Protein AF-A0A926VRB7-F1 (afdb_monomer_lite)

Radius of gyration: 10.21 Å; chains: 1; bounding box: 20×26×19 Å

Structure (mmCIF, N/CA/C/O backbone):
data_AF-A0A926VRB7-F1
#
_entry.id   AF-A0A926VRB7-F1
#
loop_
_atom_site.group_PDB
_atom_site.id
_atom_site.type_symbol
_atom_site.label_atom_id
_atom_site.label_alt_id
_atom_site.label_comp_id
_atom_site.label_asym_id
_atom_site.label_entity_id
_atom_site.label_seq_id
_atom_site.pdbx_PDB_ins_code
_atom_site.Cartn_x
_atom_site.Cartn_y
_atom_site.Cartn_z
_atom_site.occupancy
_atom_site.B_iso_or_equiv
_atom_site.auth_seq_id
_atom_site.auth_comp_id
_atom_site.auth_asym_id
_atom_site.auth_atom_id
_atom_site.pdbx_PDB_model_num
ATOM 1 N N . MET A 1 1 ? 3.359 6.242 -7.673 1.00 87.50 1 MET A N 1
ATOM 2 C CA . MET A 1 1 ? 4.291 6.994 -6.794 1.00 87.50 1 MET A CA 1
ATOM 3 C C . MET A 1 1 ? 5.559 6.168 -6.691 1.00 87.50 1 MET A C 1
ATOM 5 O O . MET A 1 1 ? 5.455 4.953 -6.820 1.00 87.50 1 MET A O 1
ATOM 9 N N . ASP A 1 2 ? 6.736 6.775 -6.553 1.00 89.56 2 ASP A N 1
ATOM 10 C CA . ASP A 1 2 ? 7.943 5.975 -6.317 1.00 89.56 2 ASP A CA 1
ATOM 11 C C . ASP A 1 2 ? 8.028 5.518 -4.847 1.00 89.56 2 ASP A C 1
ATOM 13 O O . ASP A 1 2 ? 7.303 5.998 -3.974 1.00 89.56 2 ASP A O 1
ATOM 17 N N . ILE A 1 3 ? 8.857 4.511 -4.578 1.00 89.56 3 ILE A N 1
ATOM 18 C CA . ILE A 1 3 ? 8.941 3.922 -3.237 1.00 89.56 3 ILE A CA 1
ATOM 19 C C . ILE A 1 3 ? 9.622 4.863 -2.227 1.00 89.56 3 ILE A C 1
ATOM 21 O O . ILE A 1 3 ? 9.292 4.842 -1.045 1.00 89.56 3 ILE A O 1
ATOM 25 N N . GLU A 1 4 ? 10.532 5.718 -2.692 1.00 92.12 4 GLU A N 1
ATOM 26 C CA . GLU A 1 4 ? 11.248 6.689 -1.857 1.00 92.12 4 GLU A CA 1
ATOM 27 C C . GLU A 1 4 ? 10.296 7.781 -1.348 1.00 92.12 4 GLU A C 1
ATOM 29 O O . GLU A 1 4 ? 10.296 8.129 -0.167 1.00 92.12 4 GLU A O 1
ATOM 34 N N . GLU A 1 5 ? 9.420 8.282 -2.216 1.00 93.38 5 GLU A N 1
ATOM 35 C CA . GLU A 1 5 ? 8.380 9.250 -1.885 1.00 93.38 5 GLU A CA 1
ATOM 36 C C . GLU A 1 5 ? 7.345 8.647 -0.936 1.00 93.38 5 GLU A C 1
ATOM 38 O O . GLU A 1 5 ? 6.928 9.309 0.016 1.00 93.38 5 GLU A O 1
ATOM 43 N N . PHE A 1 6 ? 6.973 7.378 -1.136 1.00 93.00 6 PHE A N 1
ATOM 44 C CA . PHE A 1 6 ? 6.103 6.663 -0.203 1.00 93.00 6 PHE A CA 1
ATOM 45 C C . PHE A 1 6 ? 6.681 6.668 1.218 1.00 93.00 6 PHE A C 1
ATOM 47 O O . PHE A 1 6 ? 5.995 7.077 2.158 1.00 93.00 6 PHE A O 1
ATOM 54 N N . PHE A 1 7 ? 7.948 6.273 1.374 1.00 92.00 7 PHE A N 1
ATOM 55 C CA . PHE A 1 7 ? 8.600 6.233 2.682 1.00 92.00 7 PHE A CA 1
ATOM 56 C C . PHE A 1 7 ? 8.813 7.622 3.275 1.00 92.00 7 PHE A C 1
ATOM 58 O O . PHE A 1 7 ? 8.531 7.819 4.452 1.00 92.00 7 PHE A O 1
ATOM 65 N N . SER A 1 8 ? 9.196 8.612 2.468 1.00 95.44 8 SER A N 1
ATOM 66 C CA . SER A 1 8 ? 9.330 9.991 2.946 1.00 95.44 8 SER A CA 1
ATOM 67 C C . SER A 1 8 ? 8.019 10.542 3.512 1.00 95.44 8 SER A C 1
ATOM 69 O O . SER A 1 8 ? 8.046 11.306 4.477 1.00 95.44 8 SER A O 1
ATOM 71 N N . ARG A 1 9 ? 6.875 10.194 2.915 1.00 95.00 9 ARG A N 1
ATOM 72 C CA . ARG A 1 9 ? 5.551 10.613 3.399 1.00 95.00 9 ARG A CA 1
ATOM 73 C C . ARG A 1 9 ? 5.139 9.837 4.647 1.00 95.00 9 ARG A C 1
ATOM 75 O O . ARG A 1 9 ? 4.622 10.431 5.591 1.00 95.00 9 ARG A O 1
ATOM 82 N N . LEU A 1 10 ? 5.423 8.535 4.681 1.00 92.50 10 LEU A N 1
ATOM 83 C CA . LEU A 1 10 ? 5.188 7.693 5.854 1.00 92.50 10 LEU A CA 1
ATOM 84 C C . LEU A 1 10 ? 5.983 8.199 7.072 1.00 92.50 10 LEU A C 1
ATOM 86 O O . LEU A 1 10 ? 5.413 8.369 8.149 1.00 92.50 10 LEU A O 1
ATOM 90 N N . ASP A 1 11 ? 7.260 8.540 6.884 1.00 93.31 11 ASP A N 1
ATOM 91 C CA . ASP A 1 11 ? 8.140 9.109 7.915 1.00 93.31 11 ASP A CA 1
ATOM 92 C C . ASP A 1 11 ? 7.690 10.505 8.374 1.00 93.31 11 ASP A C 1
ATOM 94 O O . ASP A 1 11 ? 7.906 10.892 9.525 1.00 93.31 11 ASP A O 1
ATOM 98 N N . ALA A 1 12 ? 7.017 11.259 7.500 1.00 95.69 12 ALA A N 1
ATOM 99 C CA . ALA A 1 12 ? 6.384 12.530 7.846 1.00 95.69 12 ALA A CA 1
ATOM 100 C C . ALA A 1 12 ? 5.093 12.361 8.675 1.00 95.69 12 ALA A C 1
ATOM 102 O O . ALA A 1 12 ? 4.505 13.356 9.108 1.00 95.69 12 ALA A O 1
AT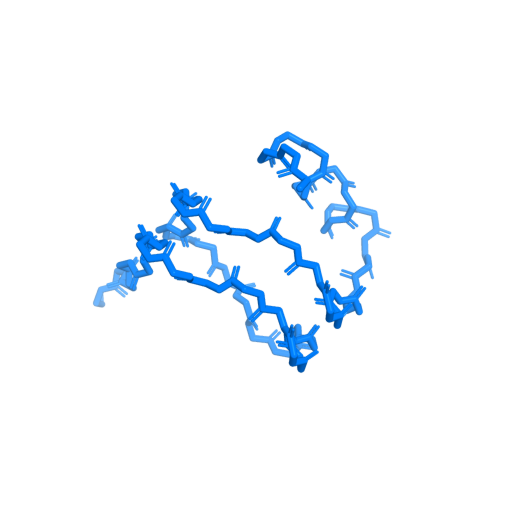OM 103 N N . GLY A 1 13 ? 4.662 11.121 8.929 1.00 94.62 13 GLY A N 1
ATOM 104 C CA . GLY A 1 13 ? 3.458 10.796 9.690 1.00 94.62 13 GLY A CA 1
ATOM 105 C C . GLY A 1 13 ? 2.181 10.811 8.855 1.00 94.62 13 GLY A C 1
ATOM 106 O O . GLY A 1 13 ? 1.085 10.833 9.421 1.00 94.62 13 GLY A O 1
ATOM 107 N N . GLU A 1 14 ? 2.291 10.811 7.525 1.00 95.69 14 GLU A N 1
ATOM 108 C CA . GLU A 1 14 ? 1.123 10.630 6.675 1.00 95.69 14 GLU A CA 1
ATOM 109 C C . GLU A 1 14 ? 0.583 9.206 6.802 1.00 95.69 14 GLU A C 1
ATOM 111 O O . GLU A 1 14 ? 1.320 8.223 6.837 1.00 95.69 14 GLU A O 1
ATOM 116 N N . ASN A 1 15 ? -0.739 9.103 6.857 1.00 95.56 15 ASN A N 1
ATOM 117 C CA . ASN A 1 15 ? -1.454 7.842 6.986 1.00 95.56 15 ASN A CA 1
ATOM 118 C C . ASN A 1 15 ? -2.560 7.679 5.938 1.00 95.56 15 ASN A C 1
ATOM 120 O O . ASN A 1 15 ? -3.236 6.653 5.941 1.00 95.56 15 ASN A O 1
ATOM 124 N N . ASP A 1 16 ? -2.746 8.655 5.044 1.00 96.81 16 ASP A N 1
ATOM 125 C CA . ASP A 1 16 ? -3.695 8.572 3.938 1.00 96.81 16 ASP A CA 1
ATOM 126 C C . ASP A 1 16 ? -2.972 8.420 2.603 1.00 96.81 16 ASP A C 1
ATOM 128 O O . ASP A 1 16 ? -2.423 9.364 2.034 1.00 96.81 16 ASP A O 1
ATOM 132 N N . PHE A 1 17 ? -3.013 7.194 2.103 1.00 95.88 17 PHE A N 1
ATOM 133 C CA . PHE A 1 17 ? -2.521 6.796 0.798 1.00 95.88 17 PHE A CA 1
ATOM 134 C C . PHE A 1 17 ? -3.680 6.199 -0.008 1.00 95.88 17 PHE A C 1
ATOM 136 O O . PHE A 1 17 ? -3.524 5.219 -0.731 1.00 95.88 17 PHE A O 1
ATOM 143 N N . SER A 1 18 ? -4.885 6.751 0.131 1.00 97.06 18 SER A N 1
ATOM 144 C CA . SER A 1 18 ? -6.008 6.332 -0.700 1.00 97.06 18 SER A CA 1
ATOM 145 C C . SER A 1 18 ? -5.785 6.694 -2.172 1.00 97.06 18 SER A C 1
ATOM 147 O O . SER A 1 18 ? -5.258 7.754 -2.509 1.00 97.06 18 SER A O 1
ATOM 149 N N . GLY A 1 19 ? -6.159 5.784 -3.073 1.00 96.88 19 GLY A N 1
ATOM 150 C CA . GLY A 1 19 ? -6.064 5.989 -4.523 1.00 96.88 19 GLY A CA 1
ATOM 151 C C . GLY A 1 19 ? -4.647 6.044 -5.108 1.00 96.88 19 GLY A C 1
ATOM 152 O O . GLY A 1 19 ? -4.509 6.336 -6.295 1.00 96.88 19 GLY A O 1
ATOM 153 N N . VAL A 1 20 ? -3.595 5.803 -4.318 1.00 95.88 20 VAL A N 1
ATOM 154 C CA . VAL A 1 20 ? -2.216 5.854 -4.826 1.00 95.88 20 VAL A CA 1
ATOM 155 C C . VAL A 1 20 ? -1.876 4.619 -5.659 1.00 95.88 20 VAL A C 1
ATOM 157 O O . VAL A 1 20 ? -2.329 3.515 -5.377 1.00 95.88 20 VAL A O 1
ATOM 160 N N . ASP A 1 21 ? -1.014 4.795 -6.656 1.00 96.06 21 ASP A N 1
ATOM 161 C CA . ASP A 1 21 ? -0.400 3.680 -7.376 1.00 96.06 21 ASP A CA 1
ATOM 162 C C . ASP A 1 21 ? 0.876 3.224 -6.651 1.00 96.06 21 ASP A C 1
ATOM 164 O O . ASP A 1 21 ? 1.864 3.972 -6.596 1.00 96.06 21 ASP A O 1
ATOM 168 N N . LEU A 1 22 ? 0.808 2.014 -6.091 1.00 93.75 22 LEU A N 1
ATOM 169 C CA . LEU A 1 22 ? 1.880 1.248 -5.448 1.00 93.75 22 LEU A CA 1
ATOM 170 C C . LEU A 1 22 ? 2.094 -0.094 -6.176 1.00 93.75 22 LEU A C 1
ATOM 172 O O . LEU A 1 22 ? 2.578 -1.067 -5.587 1.00 93.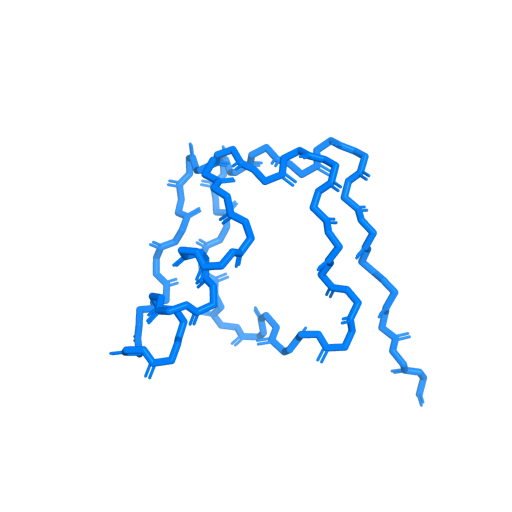75 22 LEU A O 1
ATOM 176 N N . SER A 1 23 ? 1.712 -0.179 -7.452 1.00 95.06 23 SER A N 1
ATOM 177 C CA . SER A 1 23 ? 1.891 -1.392 -8.241 1.00 95.06 23 SER A CA 1
ATOM 178 C C . SER A 1 23 ? 3.376 -1.769 -8.328 1.00 95.06 23 SER A C 1
ATOM 180 O O . SER A 1 23 ? 4.261 -0.929 -8.489 1.00 95.06 23 SER A O 1
ATOM 182 N N . GLY A 1 24 ? 3.675 -3.055 -8.135 1.00 93.06 24 GLY A N 1
ATOM 183 C CA . GLY A 1 24 ? 5.046 -3.574 -8.105 1.00 93.06 24 GLY A CA 1
ATOM 184 C C . GLY A 1 24 ? 5.913 -3.105 -6.926 1.00 93.06 24 GLY A C 1
ATOM 185 O O . GLY A 1 24 ? 7.093 -3.452 -6.882 1.00 93.06 24 GLY A O 1
ATOM 186 N N . ALA A 1 25 ? 5.370 -2.336 -5.975 1.00 92.62 25 ALA A N 1
ATOM 187 C CA . ALA A 1 25 ? 6.135 -1.817 -4.845 1.00 92.62 25 ALA A CA 1
ATOM 188 C C . ALA A 1 25 ? 6.628 -2.941 -3.920 1.00 92.62 25 ALA A C 1
ATOM 190 O O . ALA A 1 25 ? 5.913 -3.905 -3.637 1.00 92.62 25 ALA A O 1
ATOM 191 N N . VAL A 1 26 ? 7.846 -2.796 -3.397 1.00 90.94 26 VAL A N 1
ATOM 192 C CA . VAL A 1 26 ? 8.376 -3.684 -2.357 1.00 90.94 26 VAL A CA 1
ATOM 193 C C . VAL A 1 26 ? 8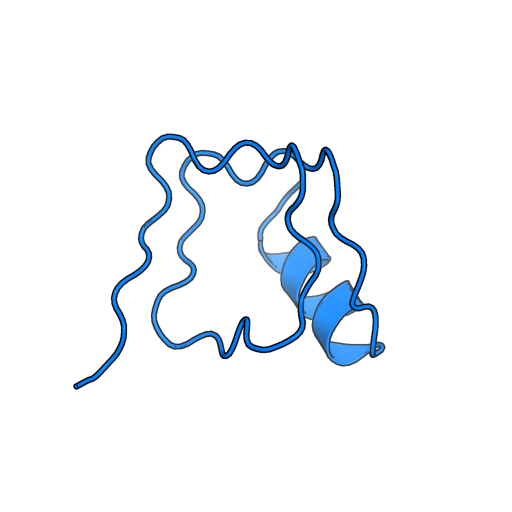.037 -3.079 -1.002 1.00 90.94 26 VAL A C 1
ATOM 195 O O . VAL A 1 26 ? 8.673 -2.127 -0.565 1.00 90.94 26 VAL A O 1
ATOM 198 N N . LEU A 1 27 ? 7.009 -3.629 -0.361 1.00 89.81 27 LEU A N 1
ATOM 199 C CA . LEU A 1 27 ? 6.474 -3.182 0.930 1.00 89.81 27 LEU A CA 1
ATOM 200 C C . LEU A 1 27 ? 6.682 -4.249 2.020 1.00 89.81 27 LEU A C 1
ATOM 202 O O . LEU A 1 27 ? 6.014 -4.243 3.054 1.00 89.81 27 LEU A O 1
ATOM 206 N N . SER A 1 28 ? 7.594 -5.197 1.782 1.00 86.19 28 SER A N 1
ATOM 207 C CA . SER A 1 28 ? 8.019 -6.180 2.777 1.00 86.19 28 SER A CA 1
ATOM 208 C C . SER A 1 28 ? 8.657 -5.467 3.965 1.00 86.19 28 SER A C 1
ATOM 210 O O . SER A 1 28 ? 9.444 -4.549 3.753 1.00 86.19 28 SER A O 1
ATOM 212 N N . GLU A 1 29 ? 8.351 -5.911 5.185 1.00 84.50 29 GLU A N 1
ATOM 213 C CA . GLU A 1 29 ? 8.818 -5.310 6.453 1.00 84.50 29 GLU A CA 1
ATOM 214 C C . GLU A 1 29 ? 8.204 -3.943 6.824 1.00 84.50 29 GLU A C 1
ATOM 216 O O . GLU A 1 29 ? 8.547 -3.389 7.867 1.00 84.50 29 GLU A O 1
ATOM 221 N N . VAL A 1 30 ? 7.276 -3.393 6.032 1.00 86.06 30 VAL A N 1
ATOM 222 C CA . VAL A 1 30 ? 6.622 -2.116 6.368 1.00 86.06 30 VAL A CA 1
ATOM 223 C C . VAL A 1 30 ? 5.412 -2.361 7.266 1.00 86.06 30 VAL A C 1
ATOM 225 O O . VAL A 1 30 ? 4.496 -3.106 6.903 1.00 86.06 30 VAL A O 1
ATOM 228 N N . ASP A 1 31 ? 5.367 -1.699 8.425 1.00 86.88 31 ASP A N 1
ATOM 229 C CA . ASP A 1 31 ? 4.152 -1.671 9.236 1.00 86.88 31 ASP A CA 1
ATOM 230 C C . ASP A 1 31 ? 3.124 -0.721 8.611 1.00 86.88 31 ASP A C 1
ATOM 232 O O . ASP A 1 31 ? 3.152 0.492 8.801 1.00 86.88 31 ASP A O 1
ATOM 236 N N . LEU A 1 32 ? 2.207 -1.297 7.837 1.00 88.44 32 LEU A N 1
ATOM 237 C CA . LEU A 1 32 ? 1.081 -0.585 7.230 1.00 88.44 32 LEU A CA 1
ATOM 238 C C . LEU A 1 32 ? -0.149 -0.542 8.158 1.00 88.44 32 LEU A C 1
ATOM 240 O O . LEU A 1 32 ? -1.257 -0.228 7.712 1.00 88.44 32 LEU A O 1
ATOM 244 N N . SER A 1 33 ? -0.003 -0.891 9.441 1.00 89.25 33 SER A N 1
ATOM 245 C CA . SER A 1 33 ? -1.110 -0.879 10.399 1.00 89.25 33 SER A CA 1
ATOM 246 C C . SER A 1 33 ? -1.635 0.541 10.602 1.00 89.25 33 SER A C 1
ATOM 248 O O . SER A 1 33 ? -0.918 1.439 11.025 1.00 89.25 33 SER A O 1
ATOM 250 N N . GLY A 1 34 ? -2.923 0.744 10.320 1.00 91.12 34 GLY A N 1
ATOM 251 C CA . GLY A 1 34 ? -3.561 2.059 10.430 1.00 91.12 34 GLY A CA 1
ATOM 252 C C . GLY A 1 34 ? -3.344 2.980 9.226 1.00 91.12 34 GLY A C 1
ATOM 253 O O . GLY A 1 34 ? -3.862 4.094 9.236 1.00 91.12 34 GLY A O 1
ATOM 254 N N . ILE A 1 35 ? -2.650 2.518 8.182 1.00 94.75 35 ILE A N 1
ATOM 255 C CA . ILE A 1 35 ? -2.507 3.251 6.925 1.00 94.75 35 ILE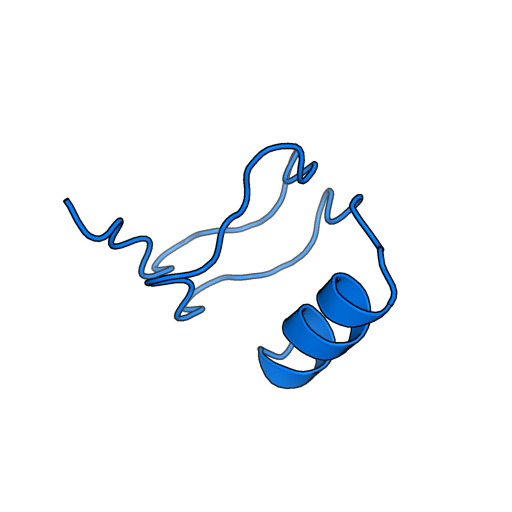 A CA 1
ATOM 256 C C . ILE A 1 35 ? -3.755 3.045 6.057 1.00 94.75 35 ILE A C 1
ATOM 258 O O . ILE A 1 35 ? -4.169 1.916 5.780 1.00 94.75 35 ILE A O 1
ATOM 262 N N . ASN A 1 36 ? -4.370 4.140 5.612 1.00 96.50 36 ASN A N 1
ATOM 263 C CA . ASN A 1 36 ? -5.481 4.107 4.673 1.00 96.50 36 ASN A CA 1
ATOM 264 C C . ASN A 1 36 ? -4.957 3.869 3.253 1.00 96.50 36 ASN A C 1
ATOM 266 O O . ASN A 1 36 ? -4.438 4.777 2.615 1.00 96.50 36 ASN A O 1
ATOM 270 N N . LEU A 1 37 ? -5.150 2.652 2.751 1.00 94.81 37 LEU A N 1
ATOM 271 C CA . LEU A 1 37 ? -4.828 2.248 1.377 1.00 94.81 37 LEU A CA 1
ATOM 272 C C . LEU A 1 37 ? -6.093 2.081 0.520 1.00 94.81 37 LEU A C 1
ATOM 274 O O . LEU A 1 37 ? -6.105 1.332 -0.456 1.00 94.81 37 LEU A O 1
ATOM 278 N N . SER A 1 38 ? -7.203 2.726 0.899 1.00 97.38 38 SER A N 1
ATOM 279 C CA . SER A 1 38 ? -8.478 2.573 0.190 1.00 97.38 38 SER A CA 1
ATOM 280 C C . SER A 1 38 ? -8.343 2.987 -1.275 1.00 97.38 38 SER A C 1
ATOM 282 O O . SER A 1 38 ? -8.021 4.130 -1.579 1.00 97.38 38 SER A O 1
ATOM 284 N N . GLY A 1 39 ? -8.602 2.059 -2.195 1.00 97.31 39 GLY A N 1
ATOM 285 C CA . GLY A 1 39 ? -8.491 2.313 -3.634 1.00 97.31 39 GLY A CA 1
ATOM 286 C C . GLY A 1 39 ? -7.058 2.437 -4.160 1.00 97.31 39 GLY A C 1
ATOM 287 O O . GLY A 1 39 ? -6.900 2.788 -5.325 1.00 97.31 39 GLY A O 1
ATOM 288 N N . ALA A 1 40 ? -6.036 2.168 -3.343 1.00 96.06 40 ALA A N 1
ATOM 289 C CA . ALA A 1 40 ? -4.664 2.095 -3.825 1.00 96.06 40 ALA A CA 1
ATOM 290 C C . ALA A 1 40 ? -4.482 0.894 -4.769 1.00 96.06 40 ALA A C 1
ATOM 292 O O . ALA A 1 40 ? -5.037 -0.184 -4.528 1.00 96.06 40 ALA A O 1
ATOM 293 N N . ASP A 1 41 ? -3.688 1.065 -5.825 1.00 95.94 41 ASP A N 1
ATOM 294 C CA . ASP A 1 41 ? -3.277 -0.042 -6.683 1.00 95.94 41 ASP A CA 1
ATOM 295 C C . ASP A 1 41 ? -2.079 -0.755 -6.049 1.00 95.94 41 ASP A C 1
ATOM 297 O O . ASP A 1 41 ? -0.991 -0.197 -5.953 1.00 95.94 41 ASP A O 1
ATOM 301 N N . LEU A 1 42 ? -2.290 -1.992 -5.599 1.00 93.38 42 LEU A N 1
ATOM 302 C CA . LEU A 1 42 ? -1.259 -2.866 -5.026 1.00 93.38 42 LEU A CA 1
ATOM 303 C C . LEU A 1 42 ? -0.911 -4.027 -5.971 1.00 93.38 42 LEU A C 1
ATOM 305 O O . LEU A 1 42 ? -0.361 -5.045 -5.542 1.00 93.38 42 LEU A O 1
ATOM 309 N N . SER A 1 43 ? -1.265 -3.925 -7.254 1.00 95.44 43 SER A N 1
ATOM 310 C CA . SER A 1 43 ? -1.039 -4.986 -8.236 1.00 95.44 43 SER A CA 1
ATOM 311 C C . SER A 1 43 ? 0.446 -5.338 -8.320 1.00 95.44 43 SER A C 1
ATOM 313 O O . SER A 1 43 ? 1.280 -4.511 -8.673 1.00 95.44 43 SER A O 1
ATOM 315 N N . GLY A 1 44 ? 0.794 -6.581 -7.982 1.00 92.88 44 GLY A N 1
ATOM 316 C CA . GLY A 1 44 ? 2.183 -7.053 -7.995 1.00 92.88 44 GLY A CA 1
ATOM 317 C C . GLY A 1 44 ? 3.068 -6.513 -6.865 1.00 92.88 44 GLY A C 1
ATOM 318 O O . GLY A 1 44 ? 4.270 -6.769 -6.891 1.00 92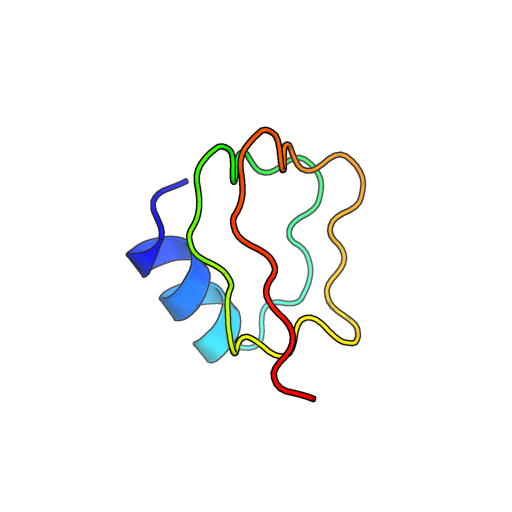.88 44 GLY A O 1
ATOM 319 N N . ALA A 1 45 ? 2.513 -5.797 -5.883 1.00 92.88 45 ALA A N 1
ATOM 320 C CA . ALA A 1 45 ? 3.271 -5.365 -4.715 1.00 92.88 45 ALA A CA 1
ATOM 321 C C . ALA A 1 45 ? 3.710 -6.571 -3.862 1.00 92.88 45 ALA A C 1
ATOM 323 O O . ALA A 1 45 ? 2.946 -7.515 -3.637 1.00 92.88 45 ALA A O 1
ATOM 324 N N . LEU A 1 46 ? 4.945 -6.537 -3.360 1.00 90.31 46 LEU A N 1
ATOM 325 C CA . LEU A 1 46 ? 5.477 -7.550 -2.451 1.00 90.31 46 LEU A CA 1
ATOM 326 C C . LEU A 1 46 ? 5.151 -7.161 -1.005 1.00 90.31 46 LEU A C 1
ATOM 328 O O . LEU A 1 46 ? 5.822 -6.319 -0.418 1.00 90.31 46 LEU A O 1
ATOM 332 N N . LEU A 1 47 ? 4.126 -7.802 -0.436 1.00 82.50 47 LEU A N 1
ATOM 333 C CA . LEU A 1 47 ? 3.655 -7.624 0.945 1.00 82.50 47 LEU A CA 1
ATOM 334 C C . LEU A 1 47 ? 4.055 -8.828 1.815 1.00 82.50 47 LEU A C 1
ATOM 336 O O . LEU A 1 47 ? 3.202 -9.519 2.375 1.00 82.50 47 LEU A O 1
ATOM 340 N N . CYS A 1 48 ? 5.344 -9.153 1.895 1.00 73.69 48 CYS A N 1
ATOM 341 C CA . CYS A 1 48 ? 5.780 -10.194 2.825 1.00 73.69 48 CYS A CA 1
ATOM 342 C C . CYS A 1 48 ? 5.819 -9.611 4.242 1.00 73.69 48 CYS A C 1
ATOM 344 O O . CYS A 1 48 ? 6.693 -8.808 4.563 1.00 73.69 48 CYS A O 1
ATOM 346 N N . LYS A 1 49 ? 4.864 -10.017 5.087 1.00 58.91 49 LYS A N 1
ATOM 347 C CA . LYS A 1 49 ? 4.990 -9.869 6.541 1.00 58.91 49 LYS A CA 1
ATOM 348 C C . LYS A 1 49 ? 6.073 -10.830 7.026 1.00 58.91 49 LYS A C 1
ATOM 350 O O . LYS A 1 49 ? 5.950 -12.032 6.785 1.00 58.91 49 LYS A O 1
ATOM 355 N N . ALA A 1 50 ? 7.089 -10.324 7.721 1.00 46.75 50 ALA A N 1
ATOM 356 C CA . ALA A 1 50 ? 7.890 -11.167 8.596 1.00 46.75 50 ALA A CA 1
ATOM 357 C C . ALA A 1 50 ? 6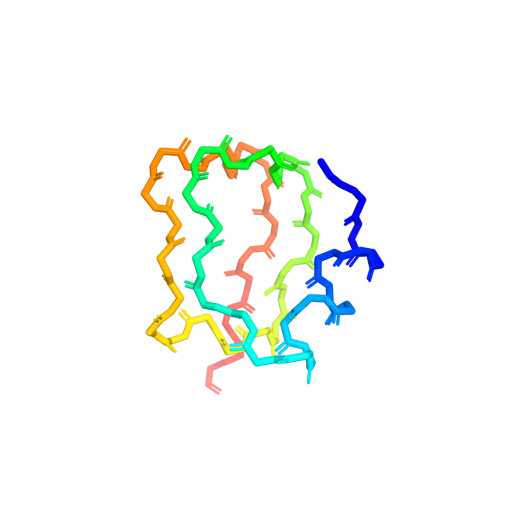.963 -11.797 9.650 1.00 46.75 50 ALA A C 1
ATOM 359 O O . ALA A 1 50 ? 6.118 -11.113 10.232 1.00 46.75 50 ALA A O 1
ATOM 360 N N . SER A 1 51 ? 7.069 -13.119 9.796 1.00 48.03 51 SER A N 1
ATOM 361 C CA . SER A 1 51 ? 6.318 -13.948 10.749 1.00 48.03 51 SER A CA 1
ATOM 362 C C . SER A 1 51 ? 6.675 -13.655 12.197 1.00 48.03 51 SER A C 1
ATOM 364 O O . SER A 1 51 ? 7.896 -13.525 12.444 1.00 48.03 51 SER A O 1
#

Secondary structure (DSSP, 8-state):
--HHHHHHHHHTT--B-TT-B-TT-B-TT---TT-B-TT-B-TT-B-----

pLDDT: mean 89.97, std 10.71, range [46.75, 97.38]

Sequence (51 aa):
MDIEEFFSRLDAGENDFSGVDLSGAVLSEVDLSGINLSGADLSGALLCKAS

Foldseek 3Di:
DDPVVVVVCVVVVDQEPDLAECALPACEPPDNVSRHPHNYHPHNYHHDYDD